Protein AF-A0A352A9E8-F1 (afdb_monomer_lite)

Structure (mmCIF, N/CA/C/O backbone):
data_AF-A0A352A9E8-F1
#
_entry.id   AF-A0A352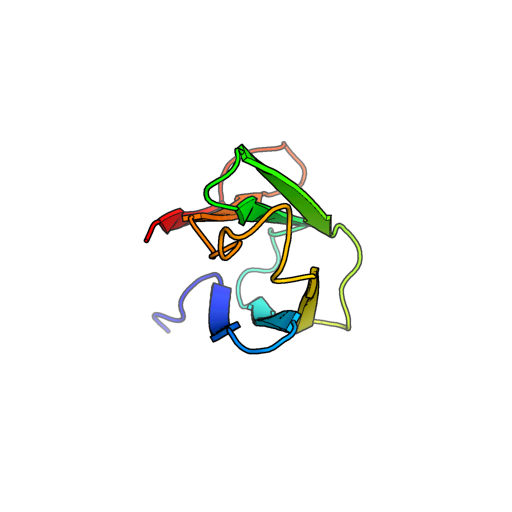A9E8-F1
#
loop_
_atom_site.group_PDB
_atom_site.id
_atom_site.type_symbol
_atom_site.label_atom_id
_atom_site.label_alt_id
_atom_site.label_comp_id
_atom_site.label_asym_id
_atom_site.label_entity_id
_atom_site.label_seq_id
_atom_site.pdbx_PDB_ins_code
_atom_site.Cartn_x
_atom_site.Cartn_y
_atom_site.Cartn_z
_atom_site.occupancy
_atom_site.B_iso_or_equiv
_atom_site.auth_seq_id
_atom_site.auth_comp_id
_atom_site.auth_asym_id
_atom_site.auth_atom_id
_atom_site.pdbx_PDB_model_num
ATOM 1 N N . ASN A 1 1 ? -9.155 -11.640 18.044 1.00 44.47 1 ASN A N 1
ATOM 2 C CA . ASN A 1 1 ? -8.668 -12.030 16.705 1.00 44.47 1 ASN A CA 1
ATOM 3 C C . ASN A 1 1 ? -7.497 -11.145 16.326 1.00 44.47 1 ASN A C 1
ATOM 5 O O . ASN A 1 1 ? -7.650 -9.934 16.352 1.00 44.47 1 ASN A O 1
ATOM 9 N N . ASN A 1 2 ? -6.331 -11.741 16.061 1.00 60.00 2 ASN A N 1
ATOM 10 C CA . ASN A 1 2 ? -5.077 -11.055 15.707 1.00 60.00 2 ASN A CA 1
ATOM 11 C C . ASN A 1 2 ? -4.952 -10.896 14.182 1.00 60.00 2 ASN A C 1
ATOM 13 O O . ASN A 1 2 ? -3.974 -11.341 13.582 1.00 60.00 2 ASN A O 1
ATOM 17 N N . GLU A 1 3 ? -5.971 -10.345 13.530 1.00 80.06 3 GLU A N 1
ATOM 18 C CA . GLU A 1 3 ? -5.907 -10.114 12.085 1.00 80.06 3 GLU A CA 1
ATOM 19 C C . GLU A 1 3 ? -5.014 -8.901 11.800 1.00 80.06 3 GLU A C 1
ATOM 21 O O . GLU A 1 3 ? -5.113 -7.871 12.471 1.00 80.06 3 GLU A O 1
ATOM 26 N N . LYS A 1 4 ? -4.099 -9.024 10.827 1.00 90.31 4 LYS A N 1
ATOM 27 C CA . LYS A 1 4 ? -3.273 -7.889 10.387 1.00 90.31 4 LYS A CA 1
ATOM 28 C C . LYS A 1 4 ? -4.195 -6.760 9.921 1.00 90.31 4 LYS A C 1
ATOM 30 O O . LYS A 1 4 ? -5.142 -7.030 9.188 1.00 90.31 4 LYS A O 1
ATOM 35 N N . ALA A 1 5 ? -3.879 -5.509 10.269 1.00 95.50 5 ALA A N 1
ATOM 36 C CA . ALA A 1 5 ? -4.659 -4.337 9.851 1.00 95.50 5 ALA A CA 1
ATOM 37 C C . ALA A 1 5 ? -4.852 -4.260 8.324 1.00 95.50 5 ALA A C 1
ATOM 39 O O . ALA A 1 5 ? -5.905 -3.835 7.852 1.00 95.50 5 ALA A O 1
ATOM 40 N N . VAL A 1 6 ? -3.852 -4.728 7.572 1.00 97.00 6 VAL A N 1
ATOM 41 C CA . VAL A 1 6 ? -3.914 -4.963 6.130 1.00 97.00 6 VAL A CA 1
ATOM 42 C C . VAL A 1 6 ? -3.346 -6.352 5.841 1.00 97.00 6 VAL A C 1
ATOM 44 O O . VAL A 1 6 ? -2.250 -6.687 6.295 1.00 97.00 6 VAL A O 1
ATOM 47 N N . ALA A 1 7 ? -4.078 -7.159 5.075 1.00 97.19 7 ALA A N 1
ATOM 48 C CA . ALA A 1 7 ? -3.592 -8.413 4.507 1.00 97.19 7 ALA A CA 1
ATOM 49 C C . ALA A 1 7 ? -3.501 -8.254 2.989 1.00 97.19 7 ALA A C 1
ATOM 51 O O . ALA A 1 7 ? -4.473 -7.857 2.354 1.00 97.19 7 ALA A O 1
ATOM 52 N N . PHE A 1 8 ? -2.347 -8.532 2.392 1.00 97.00 8 PHE A N 1
ATOM 53 C CA . PHE A 1 8 ? -2.133 -8.269 0.971 1.00 97.00 8 PHE A CA 1
ATOM 54 C C . PHE A 1 8 ? -1.161 -9.263 0.347 1.00 97.00 8 PHE A C 1
ATOM 56 O O . PHE A 1 8 ? -0.437 -9.987 1.031 1.00 97.00 8 PHE A O 1
ATOM 63 N N . THR A 1 9 ? -1.149 -9.271 -0.978 1.00 96.81 9 THR A N 1
ATOM 64 C CA . THR A 1 9 ? -0.133 -9.931 -1.788 1.00 96.81 9 THR A CA 1
ATOM 65 C C . THR A 1 9 ? 0.228 -9.032 -2.962 1.00 96.81 9 THR A C 1
ATOM 67 O O . THR A 1 9 ? -0.547 -8.158 -3.368 1.00 96.81 9 THR A O 1
ATOM 70 N N . PHE A 1 10 ? 1.421 -9.229 -3.507 1.00 95.25 10 PHE A N 1
ATOM 71 C CA . PHE A 1 10 ? 1.862 -8.532 -4.699 1.00 95.25 10 PHE A CA 1
ATOM 72 C C . PHE A 1 10 ? 2.596 -9.484 -5.632 1.00 95.25 10 PHE A C 1
ATOM 74 O O . PHE A 1 10 ? 3.180 -10.484 -5.221 1.00 95.25 10 PHE A O 1
ATOM 81 N N . SER A 1 11 ? 2.542 -9.165 -6.918 1.00 91.94 11 SER A N 1
ATOM 82 C CA . SER A 1 11 ? 3.259 -9.890 -7.960 1.00 91.94 11 SER A CA 1
ATOM 83 C C . SER A 1 11 ? 3.837 -8.907 -8.962 1.00 91.94 11 SER A C 1
ATOM 85 O O . SER A 1 11 ? 3.293 -7.823 -9.196 1.00 91.94 11 SER A O 1
ATOM 87 N N . ILE A 1 12 ? 4.971 -9.292 -9.536 1.00 86.94 12 ILE A N 1
ATOM 88 C CA . ILE A 1 12 ? 5.770 -8.450 -10.414 1.00 86.94 12 ILE A CA 1
ATOM 89 C C . ILE A 1 12 ? 5.981 -9.223 -11.720 1.00 86.94 12 ILE A C 1
ATOM 91 O O . ILE A 1 12 ? 6.570 -10.299 -11.722 1.00 86.94 12 ILE A O 1
ATOM 95 N N . SER A 1 13 ? 5.438 -8.692 -12.820 1.00 84.19 13 SER A N 1
ATOM 96 C CA . SER A 1 13 ? 5.547 -9.246 -14.182 1.00 84.19 13 SER A CA 1
ATOM 97 C C . SER A 1 13 ? 5.821 -8.109 -15.179 1.00 84.19 13 SER A C 1
ATOM 99 O O . SER A 1 13 ? 6.642 -7.249 -14.891 1.00 84.19 13 SER A O 1
ATOM 101 N N . GLU A 1 14 ? 5.132 -8.015 -16.316 1.00 85.19 14 GLU A N 1
ATOM 102 C CA . GLU A 1 14 ? 5.156 -6.799 -17.153 1.00 85.19 14 GLU A CA 1
ATOM 103 C C . GLU A 1 14 ? 4.538 -5.588 -16.431 1.00 85.19 14 GLU A C 1
ATOM 105 O O . GLU A 1 14 ? 4.964 -4.442 -16.597 1.00 85.19 14 GLU A O 1
ATOM 110 N N . TYR A 1 15 ? 3.572 -5.869 -15.556 1.00 89.94 15 TYR A N 1
ATOM 111 C CA . TYR A 1 15 ? 2.965 -4.919 -14.637 1.00 89.94 15 TYR A CA 1
ATOM 112 C C . TYR A 1 15 ? 3.156 -5.413 -13.207 1.00 89.94 15 TYR A C 1
ATOM 114 O O . TYR A 1 15 ? 3.085 -6.620 -12.939 1.00 89.94 15 TYR A O 1
ATOM 122 N N . GLY A 1 16 ? 3.386 -4.475 -12.294 1.00 92.88 16 GLY A N 1
ATOM 123 C CA . GLY A 1 16 ? 3.277 -4.726 -10.869 1.00 92.88 16 GLY A CA 1
ATOM 124 C C . GLY A 1 16 ? 1.816 -4.649 -10.454 1.00 92.88 16 GLY A C 1
ATOM 125 O O . GLY A 1 16 ? 1.073 -3.779 -10.919 1.00 92.88 16 GLY A O 1
ATOM 126 N N . LYS A 1 17 ? 1.389 -5.599 -9.626 1.00 95.56 17 LYS A N 1
ATOM 127 C CA . LYS A 1 17 ? 0.034 -5.667 -9.080 1.00 95.56 17 LYS A CA 1
ATOM 128 C C . LYS A 1 17 ? 0.141 -5.911 -7.588 1.00 95.56 17 LYS A C 1
ATOM 130 O O . LYS A 1 17 ? 0.862 -6.816 -7.175 1.00 95.56 17 LYS A O 1
ATOM 135 N N . LEU A 1 18 ? -0.601 -5.147 -6.802 1.00 97.12 18 LEU A N 1
ATOM 136 C CA . LEU A 1 18 ? -0.723 -5.338 -5.363 1.00 97.12 18 LEU A CA 1
ATOM 137 C C . LEU A 1 18 ? -2.195 -5.226 -4.998 1.00 97.12 18 LEU A C 1
ATOM 139 O O . LEU A 1 18 ? -2.841 -4.244 -5.351 1.00 97.12 18 LEU A O 1
ATOM 143 N N . TYR A 1 19 ? -2.729 -6.220 -4.303 1.00 97.50 19 TYR A N 1
ATOM 144 C CA . TYR A 1 19 ? -4.109 -6.195 -3.833 1.00 97.50 19 TYR A CA 1
ATOM 145 C C . TYR A 1 19 ? -4.219 -6.840 -2.462 1.00 97.50 19 TYR A C 1
ATOM 147 O O . TYR A 1 19 ? -3.379 -7.649 -2.059 1.00 97.50 19 TYR A O 1
ATOM 155 N N . GLY A 1 20 ? -5.263 -6.465 -1.739 1.00 97.44 20 GLY A N 1
ATOM 156 C CA . GLY A 1 20 ? -5.456 -6.927 -0.380 1.00 97.44 20 GLY A CA 1
ATOM 157 C C . GLY A 1 20 ? -6.798 -6.528 0.199 1.00 97.44 20 GLY A C 1
ATOM 158 O O . GLY A 1 20 ? -7.622 -5.912 -0.478 1.00 97.44 20 GLY A O 1
ATOM 159 N N . ILE A 1 21 ? -6.960 -6.899 1.463 1.00 97.81 21 ILE A N 1
ATOM 160 C CA . ILE A 1 21 ? -8.126 -6.674 2.309 1.00 97.81 21 ILE A CA 1
ATOM 161 C C . ILE A 1 21 ? -7.699 -5.796 3.494 1.00 97.81 21 ILE A C 1
ATOM 163 O O . ILE A 1 21 ? -6.617 -5.973 4.070 1.00 97.81 21 ILE A O 1
ATOM 167 N N . ILE A 1 22 ? -8.548 -4.835 3.839 1.00 97.81 22 ILE A N 1
ATOM 168 C CA . ILE A 1 22 ? -8.410 -3.893 4.945 1.00 97.81 22 ILE A CA 1
ATOM 169 C C . ILE A 1 22 ? -9.240 -4.419 6.114 1.00 97.81 22 ILE A C 1
ATOM 171 O O . ILE A 1 22 ? -10.460 -4.304 6.119 1.00 97.81 22 ILE A O 1
ATOM 175 N N . ASN A 1 23 ? -8.575 -4.944 7.143 1.00 97.25 23 ASN A N 1
ATOM 176 C CA . ASN A 1 23 ? -9.262 -5.460 8.333 1.00 97.25 23 ASN A CA 1
ATOM 177 C C . ASN A 1 23 ? -9.436 -4.389 9.425 1.00 97.25 23 ASN A C 1
ATOM 179 O O . ASN A 1 23 ? -10.108 -4.625 10.426 1.00 97.25 23 ASN A O 1
ATOM 183 N N . ASN A 1 24 ? -8.812 -3.212 9.272 1.00 96.12 24 ASN A N 1
ATOM 184 C CA . ASN A 1 24 ? -8.932 -2.108 10.223 1.00 96.12 24 ASN A CA 1
ATOM 185 C C . ASN A 1 24 ? -9.793 -0.963 9.647 1.00 96.12 24 ASN A C 1
ATOM 187 O O . ASN A 1 24 ? -9.324 -0.249 8.759 1.00 96.12 24 ASN A O 1
ATOM 191 N N . PRO A 1 25 ? -11.001 -0.712 10.193 1.00 95.12 25 PRO A N 1
ATOM 192 C CA . PRO A 1 25 ? -11.940 0.276 9.655 1.00 95.12 25 PRO A CA 1
ATOM 193 C C . PRO A 1 25 ? -11.488 1.733 9.833 1.00 95.12 25 PRO A C 1
ATOM 195 O O . PRO A 1 25 ? -12.095 2.633 9.262 1.00 95.12 25 PRO A O 1
ATOM 198 N N . SER A 1 26 ? -10.438 1.993 10.623 1.00 96.56 26 SER A N 1
ATOM 199 C CA . SER A 1 26 ? -9.867 3.341 10.737 1.00 96.56 26 SER A CA 1
ATOM 200 C C . SER A 1 26 ? -9.053 3.751 9.508 1.00 96.56 26 SER A C 1
ATOM 202 O O . SER A 1 26 ? -8.787 4.941 9.345 1.00 96.56 26 SER A O 1
ATOM 204 N N . ILE A 1 27 ? -8.658 2.798 8.654 1.00 98.06 27 ILE A N 1
ATOM 205 C CA . ILE A 1 27 ? -7.850 3.059 7.461 1.00 98.06 27 ILE A CA 1
ATOM 206 C C . ILE A 1 27 ? -8.703 3.751 6.398 1.00 98.06 27 ILE A C 1
ATOM 208 O O . ILE A 1 27 ? -9.706 3.220 5.931 1.00 98.06 27 ILE A O 1
ATOM 212 N N . THR A 1 28 ? -8.252 4.923 5.963 1.00 97.81 28 THR A N 1
ATOM 213 C CA . THR A 1 28 ? -8.904 5.726 4.918 1.00 97.81 28 THR A CA 1
ATOM 214 C C . THR A 1 28 ? -8.010 5.956 3.703 1.00 97.81 28 THR A C 1
ATOM 216 O O . THR A 1 28 ? -8.489 6.395 2.657 1.00 97.81 28 THR A O 1
ATOM 219 N N . LYS A 1 29 ? -6.711 5.646 3.810 1.00 98.44 29 LYS A N 1
ATOM 220 C CA . LYS A 1 29 ? -5.744 5.769 2.717 1.00 98.44 29 LYS A CA 1
ATOM 221 C C . LYS A 1 29 ? -4.726 4.638 2.752 1.00 98.44 29 LYS A C 1
ATOM 223 O O . LYS A 1 29 ? -4.199 4.321 3.814 1.00 98.44 29 LYS A O 1
ATOM 228 N N . ILE A 1 30 ? -4.386 4.106 1.582 1.00 98.50 30 ILE A N 1
ATOM 229 C CA . ILE A 1 30 ? -3.198 3.270 1.379 1.00 98.50 30 ILE A CA 1
ATOM 230 C C . ILE A 1 30 ? -2.272 3.979 0.389 1.00 98.50 30 ILE A C 1
ATOM 232 O O . ILE A 1 30 ? -2.724 4.453 -0.652 1.00 98.50 30 ILE A O 1
ATOM 236 N N . GLU A 1 31 ? -0.987 4.051 0.719 1.00 98.62 31 GLU A N 1
A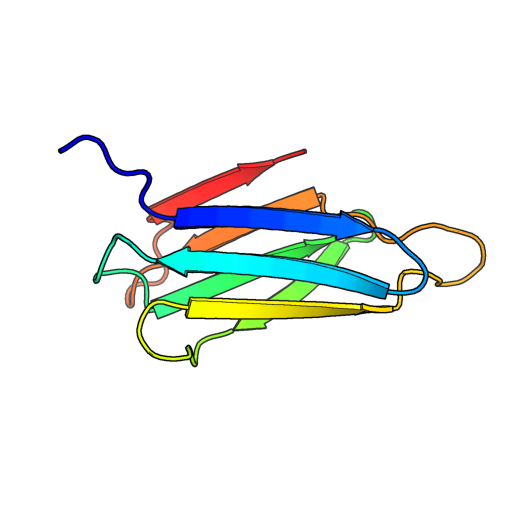TOM 237 C CA . GLU A 1 31 ? 0.100 4.514 -0.142 1.00 98.62 31 GLU A CA 1
ATOM 238 C C . GLU A 1 31 ? 1.040 3.341 -0.422 1.00 98.62 31 GLU A C 1
ATOM 240 O O . GLU A 1 31 ? 1.433 2.608 0.484 1.00 98.62 31 GLU A O 1
ATOM 245 N N . VAL A 1 32 ? 1.411 3.178 -1.684 1.00 97.88 32 VAL A N 1
ATOM 246 C CA . VAL A 1 32 ? 2.464 2.278 -2.139 1.00 97.88 32 VAL A CA 1
ATOM 247 C C . VAL A 1 32 ? 3.623 3.132 -2.629 1.00 97.88 32 VAL A C 1
ATOM 249 O O . VAL A 1 32 ? 3.442 3.985 -3.500 1.00 97.88 32 VAL A O 1
ATOM 252 N N . LYS A 1 33 ? 4.813 2.887 -2.088 1.00 97.81 33 LYS A N 1
ATOM 253 C CA . LYS A 1 33 ? 6.073 3.448 -2.565 1.00 97.81 33 LYS A CA 1
ATOM 254 C C . LYS A 1 33 ? 6.831 2.378 -3.345 1.00 97.81 33 LYS A C 1
ATOM 256 O O . LYS A 1 33 ? 6.946 1.239 -2.891 1.00 97.81 33 LYS A O 1
ATOM 261 N N . LEU A 1 34 ? 7.329 2.750 -4.516 1.00 95.62 34 LEU A N 1
ATOM 262 C CA . LEU A 1 34 ? 8.196 1.921 -5.349 1.00 95.62 34 LEU A CA 1
ATOM 263 C C . LEU A 1 34 ? 9.670 2.263 -5.086 1.00 95.62 34 LEU A C 1
ATOM 265 O O . LEU A 1 34 ? 9.987 3.343 -4.581 1.00 95.62 34 LEU A O 1
ATOM 269 N N . ASN A 1 35 ? 10.573 1.360 -5.465 1.00 94.25 35 ASN A N 1
ATOM 270 C CA . ASN A 1 35 ? 12.023 1.508 -5.269 1.00 94.25 35 ASN A CA 1
ATOM 271 C C . ASN A 1 35 ? 12.647 2.750 -5.939 1.00 94.25 35 ASN A C 1
ATOM 273 O O . ASN A 1 35 ? 13.713 3.195 -5.522 1.00 94.25 35 ASN A O 1
ATOM 277 N N . ASP A 1 36 ? 11.998 3.334 -6.950 1.00 93.19 36 ASP A N 1
ATOM 278 C CA . ASP A 1 36 ? 12.422 4.592 -7.581 1.00 93.19 36 ASP A CA 1
ATOM 279 C C . ASP A 1 36 ? 11.894 5.851 -6.864 1.00 93.19 36 ASP A C 1
ATOM 281 O O . ASP A 1 36 ? 12.102 6.971 -7.330 1.00 93.19 36 ASP A O 1
ATOM 285 N N . GLY A 1 37 ? 11.202 5.677 -5.735 1.00 94.50 37 GLY A N 1
ATOM 286 C CA . GLY A 1 37 ? 10.572 6.750 -4.971 1.00 94.50 37 GLY A CA 1
ATOM 287 C C . GLY A 1 37 ? 9.177 7.141 -5.461 1.00 94.50 37 GLY A C 1
ATOM 288 O O . GLY A 1 37 ? 8.543 7.982 -4.821 1.00 94.50 37 GLY A O 1
ATOM 289 N N . THR A 1 38 ? 8.670 6.541 -6.546 1.00 94.62 38 THR A N 1
ATOM 290 C CA . THR A 1 38 ? 7.296 6.767 -7.012 1.00 94.62 38 THR A CA 1
ATOM 291 C C . THR A 1 38 ? 6.304 6.379 -5.924 1.00 94.62 38 THR A C 1
ATOM 293 O O . THR A 1 38 ? 6.406 5.305 -5.335 1.00 94.62 38 THR A O 1
ATOM 296 N N . LYS A 1 39 ? 5.314 7.243 -5.690 1.00 97.00 39 LYS A N 1
ATOM 297 C CA . LYS A 1 39 ? 4.216 7.007 -4.751 1.00 97.00 39 LYS A CA 1
ATOM 298 C C . LYS A 1 39 ? 2.896 6.880 -5.496 1.00 97.00 39 LYS A C 1
ATOM 300 O O . LYS A 1 39 ? 2.593 7.694 -6.366 1.00 97.00 39 LYS A O 1
ATOM 305 N N . ILE A 1 40 ? 2.113 5.872 -5.135 1.00 96.75 40 ILE A N 1
ATOM 306 C CA . ILE A 1 40 ? 0.770 5.632 -5.657 1.00 96.75 40 ILE A CA 1
ATOM 307 C C . ILE A 1 40 ? -0.163 5.522 -4.460 1.00 96.75 40 ILE A C 1
ATOM 309 O O . ILE A 1 40 ? 0.053 4.686 -3.589 1.00 96.75 40 ILE A O 1
ATOM 313 N N . GLU A 1 41 ? -1.212 6.335 -4.414 1.00 97.50 41 GLU A N 1
ATOM 314 C CA . GLU A 1 41 ? -2.157 6.337 -3.299 1.00 97.50 41 GLU A CA 1
ATOM 315 C C . GLU A 1 41 ? -3.583 5.995 -3.733 1.00 97.50 41 GLU A C 1
ATOM 317 O O . GLU A 1 41 ? -4.008 6.253 -4.863 1.00 97.50 41 GLU A O 1
ATOM 322 N N . LYS A 1 42 ? -4.334 5.397 -2.807 1.00 97.38 42 LYS A N 1
ATOM 323 C CA . LYS A 1 42 ? -5.775 5.185 -2.923 1.00 97.38 42 LYS A CA 1
ATOM 324 C C . LYS A 1 42 ? -6.477 5.596 -1.641 1.00 97.38 42 LYS A C 1
ATOM 326 O O . LYS A 1 42 ? -6.125 5.144 -0.558 1.00 97.38 42 LYS A O 1
ATOM 331 N N . THR A 1 43 ? -7.521 6.397 -1.818 1.00 97.00 43 THR A N 1
ATOM 332 C CA . THR A 1 43 ? -8.485 6.815 -0.787 1.00 97.00 43 THR A CA 1
ATOM 333 C C . THR A 1 43 ? -9.897 6.289 -1.060 1.00 97.00 43 THR A C 1
ATOM 335 O O . THR A 1 43 ? -10.832 6.574 -0.320 1.00 97.00 43 THR A O 1
ATOM 338 N N . LYS A 1 44 ? -10.073 5.537 -2.156 1.00 96.19 44 LYS A N 1
ATOM 339 C CA . LYS A 1 44 ? -11.321 4.867 -2.534 1.00 96.19 44 LYS A CA 1
ATOM 340 C C . LYS A 1 44 ? -11.047 3.380 -2.713 1.00 96.19 44 LYS A C 1
ATOM 342 O O . LYS A 1 44 ? -10.164 3.011 -3.495 1.00 96.19 44 LYS A O 1
ATOM 347 N N . PHE A 1 45 ? -11.817 2.569 -2.001 1.00 96.19 45 PHE A N 1
ATOM 348 C CA . PHE A 1 45 ? -11.688 1.117 -1.927 1.00 96.19 45 PHE A CA 1
ATOM 349 C C . PHE A 1 45 ? -12.937 0.433 -2.492 1.00 96.19 45 PHE A C 1
ATOM 351 O O . PHE A 1 45 ? -13.980 1.067 -2.673 1.00 96.19 45 PHE A O 1
ATOM 358 N N . TYR A 1 46 ? -12.811 -0.852 -2.798 1.00 95.56 46 TYR A N 1
ATOM 359 C CA . TYR A 1 46 ? -13.915 -1.731 -3.162 1.00 95.56 46 TYR A CA 1
ATOM 360 C C . TYR A 1 46 ? -14.362 -2.446 -1.890 1.00 95.56 46 TYR A C 1
ATOM 362 O O . TYR A 1 46 ? -13.843 -3.510 -1.584 1.00 95.56 46 TYR A O 1
ATOM 370 N N . GLU A 1 47 ? -15.257 -1.817 -1.127 1.00 95.12 47 GLU A N 1
ATOM 371 C CA . GLU A 1 47 ? -15.558 -2.233 0.252 1.00 95.12 47 GLU A CA 1
ATOM 372 C C . GLU A 1 47 ? -14.276 -2.235 1.105 1.00 95.12 47 GLU A C 1
ATOM 374 O O . GLU A 1 47 ? -13.667 -1.179 1.291 1.00 95.12 47 GLU A O 1
ATOM 379 N N . ASP A 1 48 ? -13.843 -3.396 1.584 1.00 95.94 48 ASP A N 1
ATOM 380 C CA . ASP A 1 48 ? -12.596 -3.612 2.315 1.00 95.94 48 ASP A CA 1
ATOM 381 C C . ASP A 1 48 ? -11.405 -3.937 1.394 1.00 95.94 48 ASP A C 1
ATOM 383 O O . ASP A 1 48 ? -10.280 -4.082 1.867 1.00 95.94 48 ASP A O 1
ATOM 387 N N . MET A 1 49 ? -11.601 -4.021 0.077 1.00 97.44 49 MET A N 1
ATOM 388 C CA . MET A 1 49 ? -10.559 -4.401 -0.872 1.00 97.44 49 MET A CA 1
ATOM 389 C C . MET A 1 49 ? -9.899 -3.215 -1.573 1.00 97.44 49 MET A C 1
ATOM 391 O O . MET A 1 49 ? -10.509 -2.194 -1.899 1.00 97.44 49 MET A O 1
ATOM 395 N N . PHE A 1 50 ? -8.633 -3.392 -1.939 1.00 97.56 50 PHE A N 1
ATOM 396 C CA . PHE A 1 50 ? -7.891 -2.425 -2.741 1.00 97.56 50 PHE A CA 1
ATOM 397 C C . PHE A 1 50 ? -7.041 -3.105 -3.815 1.00 97.56 50 PHE A C 1
ATOM 399 O O . PHE A 1 50 ? -6.663 -4.268 -3.693 1.00 97.56 50 PHE A O 1
ATOM 406 N N . LEU A 1 51 ? -6.734 -2.359 -4.879 1.00 97.44 51 LEU A N 1
ATOM 407 C CA . LEU A 1 51 ? -5.931 -2.824 -6.009 1.00 97.44 51 LEU A CA 1
ATOM 408 C C . LEU A 1 51 ? -5.027 -1.702 -6.520 1.00 97.44 51 LEU A C 1
ATOM 410 O O . LEU A 1 51 ? -5.512 -0.695 -7.023 1.00 97.44 51 LEU A O 1
ATOM 414 N N . PHE A 1 52 ? -3.720 -1.899 -6.468 1.00 97.00 52 PHE A N 1
ATOM 415 C CA . PHE A 1 52 ? -2.723 -1.071 -7.130 1.00 97.00 52 PHE A CA 1
ATOM 416 C C . PHE A 1 52 ? -2.168 -1.797 -8.348 1.00 97.00 52 PHE A C 1
ATOM 418 O O . PHE A 1 52 ? -1.914 -3.002 -8.315 1.00 97.00 52 PHE A O 1
ATOM 425 N N . THR A 1 53 ? -1.934 -1.037 -9.412 1.00 95.38 53 THR A N 1
ATOM 426 C CA . THR A 1 53 ? -1.248 -1.512 -10.612 1.00 95.38 53 THR A CA 1
ATOM 427 C C . THR A 1 53 ? -0.261 -0.459 -11.081 1.00 95.38 53 THR A C 1
ATOM 429 O O . THR A 1 53 ? -0.600 0.725 -11.091 1.00 95.38 53 THR A O 1
ATOM 432 N N . TRP A 1 54 ? 0.924 -0.873 -11.516 1.00 93.44 54 TRP A N 1
ATOM 433 C CA . TRP A 1 54 ? 1.912 0.019 -12.119 1.00 93.44 54 TRP A CA 1
ATOM 434 C C . TRP A 1 54 ? 2.660 -0.674 -13.255 1.00 93.44 54 TRP A C 1
ATOM 436 O O . TRP A 1 54 ? 2.716 -1.901 -13.337 1.00 93.44 54 TRP A O 1
ATOM 446 N N . VAL A 1 55 ? 3.228 0.121 -14.160 1.00 90.12 55 VAL A N 1
ATOM 447 C CA . VAL A 1 55 ? 4.082 -0.389 -15.238 1.00 90.12 55 VAL A CA 1
ATOM 448 C C . VAL A 1 55 ? 5.423 -0.782 -14.630 1.00 90.12 55 VAL A C 1
ATOM 450 O O . VAL A 1 55 ? 6.081 0.054 -14.021 1.00 90.12 55 VAL A O 1
ATOM 453 N N . ASN A 1 56 ? 5.850 -2.035 -14.796 1.00 80.12 56 ASN A N 1
ATOM 454 C CA . ASN A 1 56 ? 7.075 -2.540 -14.166 1.00 80.12 56 ASN A CA 1
ATOM 455 C C . ASN A 1 56 ? 8.355 -2.213 -14.965 1.00 80.12 56 ASN A C 1
ATOM 457 O O . ASN A 1 56 ? 9.442 -2.670 -14.632 1.00 80.12 56 ASN A O 1
ATOM 461 N N . LYS A 1 57 ? 8.257 -1.438 -16.049 1.00 75.75 57 LYS A N 1
ATOM 462 C CA . LYS A 1 57 ? 9.405 -1.111 -16.897 1.00 75.75 57 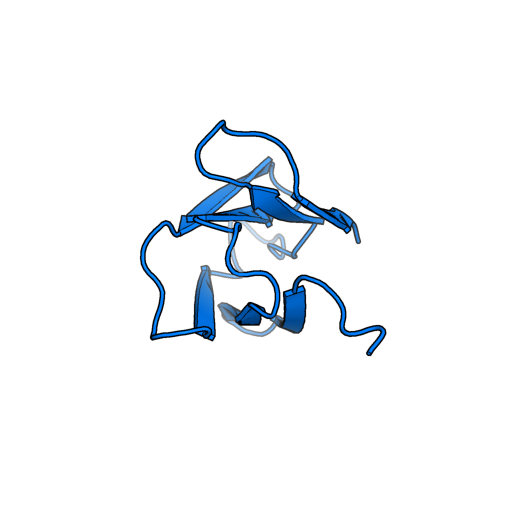LYS A CA 1
ATOM 463 C C . LYS A 1 57 ? 9.502 0.387 -17.131 1.00 75.75 57 LYS A C 1
ATOM 465 O O . LYS A 1 57 ? 8.777 0.948 -17.950 1.00 75.75 57 LYS A O 1
ATOM 470 N N . LYS A 1 58 ? 10.465 1.011 -16.456 1.00 66.81 58 LYS A N 1
ATOM 471 C CA . LYS A 1 58 ? 10.939 2.362 -16.764 1.00 66.81 58 LYS A CA 1
ATOM 472 C C . LYS A 1 58 ? 12.441 2.271 -17.012 1.00 66.81 58 LYS A C 1
ATOM 474 O O . LYS A 1 58 ? 13.192 1.889 -16.124 1.00 66.81 58 LYS A O 1
ATOM 479 N N . SER A 1 59 ? 12.872 2.564 -18.237 1.00 64.44 59 SER A N 1
ATOM 480 C CA . SER A 1 59 ? 14.296 2.727 -18.575 1.00 64.44 59 SER A CA 1
ATOM 481 C C . SER A 1 59 ? 15.216 1.586 -18.092 1.00 64.44 59 SER A C 1
ATOM 483 O O . SER A 1 59 ? 16.209 1.833 -17.421 1.00 64.44 59 SER A O 1
ATOM 485 N N . ASN A 1 60 ? 14.880 0.336 -18.438 1.00 67.12 60 ASN A N 1
ATOM 486 C CA . ASN A 1 60 ? 15.638 -0.894 -18.129 1.00 67.12 60 ASN A CA 1
ATOM 487 C C . ASN A 1 60 ? 15.706 -1.337 -16.654 1.00 67.12 60 ASN A C 1
ATOM 489 O O . ASN A 1 60 ? 16.309 -2.374 -16.389 1.00 67.12 60 ASN A O 1
ATOM 493 N N . ASN A 1 61 ? 15.038 -0.644 -15.727 1.00 76.94 61 ASN A N 1
ATOM 494 C CA . ASN A 1 61 ? 14.931 -1.068 -14.329 1.00 76.94 61 ASN A CA 1
ATOM 495 C C . ASN A 1 61 ? 13.514 -1.552 -13.997 1.00 76.94 61 ASN A C 1
ATOM 497 O O . ASN A 1 61 ? 12.524 -0.991 -14.479 1.00 76.94 61 ASN A O 1
ATOM 501 N N . TYR A 1 62 ? 13.438 -2.591 -13.159 1.00 84.56 62 TYR A N 1
ATOM 502 C CA . TYR A 1 62 ? 12.180 -3.081 -12.604 1.00 84.56 62 TYR A CA 1
ATOM 503 C C . TYR A 1 62 ? 11.713 -2.169 -11.470 1.00 84.56 62 TYR A C 1
ATOM 505 O O . TYR A 1 62 ? 12.478 -1.869 -10.547 1.00 84.56 62 TYR A O 1
ATOM 513 N N . LEU A 1 63 ? 10.453 -1.742 -11.549 1.00 90.25 63 LEU A N 1
ATOM 514 C CA . LEU A 1 63 ? 9.797 -0.994 -10.485 1.00 90.25 63 LEU A CA 1
ATOM 515 C C . LEU A 1 63 ? 9.159 -1.984 -9.519 1.00 90.25 63 LEU A C 1
ATOM 517 O O . LEU A 1 63 ? 8.110 -2.565 -9.801 1.00 90.25 63 LEU A O 1
ATOM 521 N N . ILE A 1 64 ? 9.805 -2.179 -8.378 1.00 91.56 64 ILE A N 1
ATOM 522 C CA . ILE A 1 64 ? 9.346 -3.114 -7.351 1.00 91.56 64 ILE A CA 1
ATOM 523 C C . ILE A 1 64 ? 8.727 -2.359 -6.179 1.00 91.56 64 ILE A C 1
ATOM 525 O O . ILE A 1 64 ? 9.026 -1.183 -5.960 1.00 91.56 64 ILE A O 1
ATOM 529 N N . LEU A 1 65 ? 7.855 -3.046 -5.444 1.00 95.25 65 LEU A N 1
ATOM 530 C CA . LEU A 1 65 ? 7.322 -2.557 -4.178 1.00 95.25 65 LEU A CA 1
A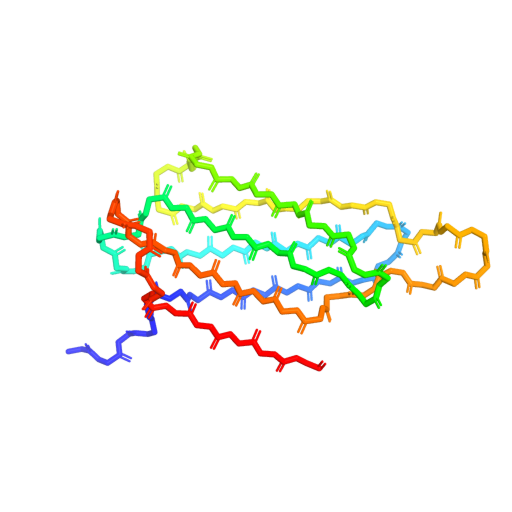TOM 531 C C . LEU A 1 65 ? 8.479 -2.331 -3.194 1.00 95.25 65 LEU A C 1
ATOM 533 O O . LEU A 1 65 ? 9.257 -3.248 -2.969 1.00 95.25 65 LEU A O 1
ATOM 537 N N . ASP A 1 66 ? 8.558 -1.131 -2.623 1.00 96.38 66 ASP A N 1
ATOM 538 C CA . ASP A 1 66 ? 9.497 -0.766 -1.552 1.00 96.38 66 ASP A CA 1
ATOM 539 C C . ASP A 1 66 ? 8.754 -0.693 -0.214 1.00 96.38 66 ASP A C 1
ATOM 541 O O . ASP A 1 66 ? 9.157 -1.279 0.785 1.00 96.38 66 ASP A O 1
ATOM 545 N N . THR A 1 67 ? 7.611 -0.003 -0.168 1.00 98.12 67 THR A N 1
ATOM 546 C CA . THR A 1 67 ? 6.815 0.113 1.064 1.00 98.12 67 THR A CA 1
ATOM 547 C C . THR A 1 67 ? 5.325 0.177 0.758 1.00 98.12 67 THR A C 1
ATOM 549 O O . THR A 1 67 ? 4.908 0.787 -0.227 1.00 98.12 67 THR A O 1
ATOM 552 N N . ILE A 1 68 ? 4.514 -0.412 1.631 1.00 98.44 68 ILE A N 1
ATOM 553 C CA . ILE A 1 68 ? 3.073 -0.169 1.720 1.00 98.44 68 ILE A CA 1
ATOM 554 C C . ILE A 1 68 ? 2.761 0.456 3.078 1.00 98.44 68 ILE A C 1
ATOM 556 O O . ILE A 1 68 ? 3.135 -0.087 4.115 1.00 98.44 68 ILE A O 1
ATOM 560 N N . THR A 1 69 ? 2.042 1.575 3.066 1.00 98.56 69 THR A N 1
ATOM 561 C CA . THR A 1 69 ? 1.666 2.314 4.274 1.00 98.56 69 THR A CA 1
ATOM 562 C C . THR A 1 69 ? 0.172 2.592 4.261 1.00 98.56 69 THR A C 1
ATOM 564 O O . THR A 1 69 ? -0.358 3.099 3.273 1.00 98.56 69 THR A O 1
ATOM 567 N N . ALA A 1 70 ? -0.518 2.294 5.358 1.00 98.38 70 ALA A N 1
ATOM 568 C CA . ALA A 1 70 ? -1.925 2.625 5.535 1.00 98.38 70 ALA A CA 1
ATOM 569 C C . ALA A 1 70 ? -2.099 3.687 6.620 1.00 98.38 70 ALA A C 1
ATOM 571 O O . ALA A 1 70 ? -1.453 3.630 7.670 1.00 98.38 70 ALA A O 1
ATOM 572 N N . TYR A 1 71 ? -2.995 4.635 6.365 1.00 98.50 71 TYR A N 1
ATOM 573 C CA . TYR A 1 71 ? -3.224 5.797 7.212 1.00 98.50 71 TYR A CA 1
ATOM 574 C C . TYR A 1 71 ? -4.685 5.900 7.630 1.00 98.50 71 TYR A C 1
ATOM 576 O O . TYR A 1 71 ? -5.580 5.515 6.871 1.00 98.50 71 TYR A O 1
ATOM 584 N N . ASN A 1 72 ? -4.913 6.475 8.809 1.00 97.94 72 ASN A N 1
ATOM 585 C CA . ASN A 1 72 ? -6.241 6.893 9.239 1.00 97.94 72 ASN A CA 1
ATOM 586 C C . ASN A 1 72 ? -6.611 8.290 8.710 1.00 97.94 72 ASN A C 1
ATOM 588 O O . ASN A 1 72 ? -5.824 8.958 8.035 1.00 97.94 72 ASN A O 1
ATOM 592 N N . ASN A 1 73 ? -7.817 8.754 9.047 1.00 96.81 73 ASN A N 1
ATOM 593 C CA . ASN A 1 73 ? -8.331 10.052 8.598 1.00 96.81 73 ASN A CA 1
ATOM 594 C C . ASN A 1 73 ? -7.567 11.268 9.160 1.00 96.81 73 ASN A C 1
ATOM 596 O O . ASN A 1 73 ? -7.660 12.358 8.603 1.00 96.81 73 ASN A O 1
ATOM 600 N N . SER A 1 74 ? -6.795 11.085 10.234 1.00 97.62 74 SER A N 1
ATOM 601 C CA . SER A 1 74 ? -5.905 12.110 10.797 1.00 97.62 74 SER A CA 1
ATOM 602 C C . SER A 1 74 ? -4.534 12.141 10.110 1.00 97.62 74 SER A C 1
ATOM 604 O O . S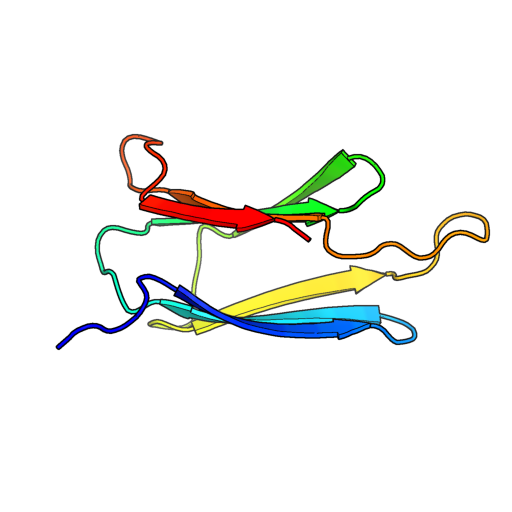ER A 1 74 ? -3.704 12.987 10.432 1.00 97.62 74 SER A O 1
ATOM 606 N N . GLY A 1 75 ? -4.277 11.225 9.169 1.00 96.94 75 GLY A N 1
ATOM 607 C CA . GLY A 1 75 ? -2.980 11.071 8.511 1.00 96.94 75 GLY A CA 1
ATOM 608 C C . GLY A 1 75 ? -1.950 10.296 9.335 1.00 96.94 75 GLY A C 1
ATOM 609 O O . GLY A 1 75 ? -0.777 10.272 8.965 1.00 96.94 75 GLY A O 1
ATOM 610 N N . GLU A 1 76 ? -2.358 9.648 10.427 1.00 98.12 76 GLU A N 1
ATOM 611 C CA . GLU A 1 76 ? -1.472 8.817 11.244 1.00 98.12 76 GLU A CA 1
ATOM 612 C C . GLU A 1 76 ? -1.288 7.442 10.600 1.00 98.12 76 GLU A C 1
ATOM 614 O O . GLU A 1 76 ? -2.221 6.885 10.017 1.00 98.12 76 GLU A O 1
ATOM 619 N N . VAL A 1 77 ? -0.086 6.879 10.726 1.00 98.00 77 VAL A N 1
ATOM 620 C CA . VAL A 1 77 ? 0.232 5.539 10.219 1.00 98.00 77 VAL A CA 1
ATOM 621 C C . VAL A 1 77 ? -0.419 4.484 11.111 1.00 98.00 77 VAL A C 1
ATOM 623 O O . VAL A 1 77 ? -0.117 4.388 12.298 1.00 98.00 77 VAL A O 1
ATOM 626 N N . VAL A 1 78 ? -1.278 3.660 10.516 1.00 97.81 78 VAL A N 1
ATOM 627 C CA . VAL A 1 78 ? -1.937 2.517 11.172 1.00 97.81 78 VAL A CA 1
ATOM 628 C C . VAL A 1 78 ? -1.208 1.211 10.859 1.00 97.81 78 VAL A C 1
ATOM 630 O O . VAL A 1 78 ? -1.199 0.282 11.664 1.00 97.81 78 VAL A O 1
ATOM 633 N N . PHE A 1 79 ? -0.598 1.129 9.678 1.00 97.44 79 PHE A N 1
ATOM 634 C CA . PHE A 1 79 ? 0.1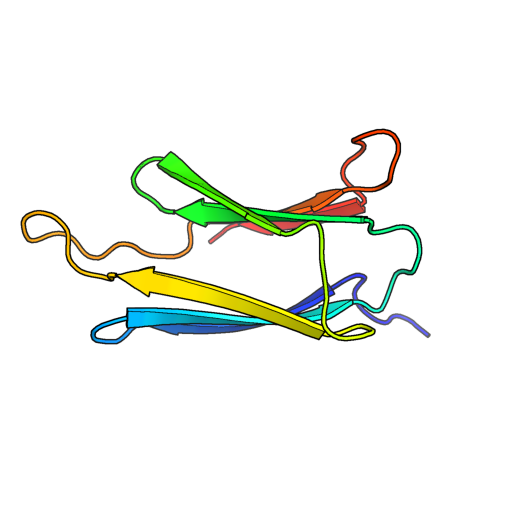13 -0.048 9.194 1.00 97.44 79 PHE A CA 1
ATOM 635 C C . PHE A 1 79 ? 1.244 0.373 8.255 1.00 97.44 79 PHE A C 1
ATOM 637 O O . PHE A 1 79 ? 1.075 1.309 7.474 1.00 97.44 79 PHE A O 1
ATOM 644 N N . SER A 1 80 ? 2.377 -0.328 8.312 1.00 97.75 80 SER A N 1
ATOM 645 C CA . SER A 1 80 ? 3.506 -0.130 7.403 1.00 97.75 80 SER A CA 1
ATOM 646 C C . SER A 1 80 ? 4.294 -1.430 7.253 1.00 97.75 80 SER A C 1
ATOM 648 O O . SER A 1 80 ? 4.610 -2.070 8.256 1.00 97.75 80 SER A O 1
ATOM 650 N N . GLU A 1 81 ? 4.643 -1.799 6.022 1.00 97.50 81 GLU A N 1
ATOM 651 C CA . GLU A 1 81 ? 5.522 -2.936 5.715 1.00 97.50 81 GLU A CA 1
ATOM 652 C C . GLU A 1 81 ? 6.496 -2.548 4.588 1.00 97.50 81 GLU A C 1
ATOM 654 O O . GLU A 1 81 ? 6.085 -1.926 3.605 1.00 97.50 81 GLU A O 1
ATOM 659 N N . THR A 1 82 ? 7.780 -2.885 4.754 1.00 96.81 82 THR A N 1
ATOM 660 C CA . THR A 1 82 ? 8.900 -2.527 3.858 1.00 96.81 82 THR A CA 1
ATOM 661 C C . THR A 1 82 ? 9.600 -3.790 3.348 1.00 96.81 82 THR A C 1
ATOM 663 O O . THR A 1 82 ? 9.669 -4.772 4.092 1.00 96.81 82 THR A O 1
ATOM 666 N N . TYR A 1 83 ? 10.117 -3.752 2.113 1.00 90.69 83 TYR A N 1
ATOM 667 C CA . TYR A 1 83 ? 10.730 -4.882 1.397 1.00 90.69 83 TYR A CA 1
ATOM 668 C C . TYR A 1 83 ? 12.131 -4.583 0.861 1.00 90.69 83 TYR A C 1
ATOM 670 O O . TYR A 1 83 ? 12.382 -3.427 0.461 1.00 90.69 83 TYR A O 1
#

Secondary structure (DSSP, 8-state):
----SEEEEEEESSEEEEEEEE--TTEEEEEEEETTS-EEEES--BTTEEEEEEESEETTEE--EEEEEEEETTS-EEEEEE-

Radius of gyration: 12.83 Å; chains: 1; bounding box: 31×24×35 Å

Sequence (83 aa):
NNEKAVAFTFSISEYGKLYGIINNPSITKIEVKLNDGTKIEKTKFYEDMFLFTWVNKKSNNYLILDTITAYNNSGEVVFSETY

pLDDT: mean 92.65, std 9.7, range [44.47, 98.62]

Foldseek 3Di:
DPDDQWDKDWDFDQKTKIKTFGPNPQFQKKWWAWPVRDIDMDRDAPVRMDMDMGGLDDPPHGTDTAKMFTAGPVRDTPDMDGD